Protein AF-A0A2G9HBT2-F1 (afdb_monomer_lite)

pLDDT: mean 72.1, std 11.23, range [47.03, 94.25]

InterPro domains:
  IPR026961 PGG domain [PF13962] (9-82)

Structure (mmCIF, N/CA/C/O backbone):
data_AF-A0A2G9HBT2-F1
#
_entry.id   AF-A0A2G9HBT2-F1
#
loop_
_atom_site.group_PDB
_atom_site.id
_atom_site.type_symbol
_atom_site.label_atom_id
_atom_site.label_alt_id
_atom_site.label_comp_id
_atom_site.label_asym_id
_atom_site.label_entity_id
_atom_site.label_seq_id
_atom_site.pdbx_PDB_ins_code
_atom_site.Cartn_x
_atom_site.Cartn_y
_atom_site.Cartn_z
_atom_site.occupancy
_atom_site.B_iso_or_equiv
_atom_site.auth_seq_id
_atom_site.auth_comp_id
_atom_site.auth_asym_id
_atom_site.auth_atom_id
_atom_site.pdbx_PDB_model_num
ATOM 1 N N . MET A 1 1 ? 27.044 -36.038 -14.748 1.00 47.03 1 MET A N 1
ATOM 2 C CA . MET A 1 1 ? 27.106 -34.610 -14.360 1.00 47.03 1 MET A CA 1
ATOM 3 C C . MET A 1 1 ? 25.828 -33.837 -14.749 1.00 47.03 1 MET A C 1
ATOM 5 O O . MET A 1 1 ? 25.892 -32.630 -14.874 1.00 47.03 1 MET A O 1
ATOM 9 N N . ALA A 1 2 ? 24.662 -34.494 -14.898 1.00 57.28 2 ALA A N 1
ATOM 10 C CA . ALA A 1 2 ? 23.415 -33.873 -15.392 1.00 57.28 2 ALA A CA 1
ATOM 11 C C . ALA A 1 2 ? 22.344 -33.630 -14.302 1.00 57.28 2 ALA A C 1
ATOM 13 O O . ALA A 1 2 ? 21.243 -33.182 -14.593 1.00 57.28 2 ALA A O 1
ATOM 14 N N . THR A 1 3 ? 22.641 -33.943 -13.038 1.00 57.94 3 THR A N 1
ATOM 15 C CA . THR A 1 3 ? 21.678 -33.857 -11.925 1.00 57.94 3 THR A CA 1
ATOM 16 C C . THR A 1 3 ? 21.675 -32.502 -11.207 1.00 57.94 3 THR A C 1
ATOM 18 O O . THR A 1 3 ? 20.798 -32.262 -10.385 1.00 57.94 3 THR A O 1
ATOM 21 N N . GLY A 1 4 ? 22.632 -31.614 -11.504 1.00 62.06 4 GLY A N 1
ATOM 22 C CA . GLY A 1 4 ? 22.741 -30.292 -10.873 1.00 62.06 4 GLY A CA 1
ATOM 23 C C . GLY A 1 4 ? 21.788 -29.241 -11.452 1.00 62.06 4 GLY A C 1
ATOM 24 O O . GLY A 1 4 ? 21.187 -28.490 -10.690 1.00 62.06 4 GLY A O 1
ATOM 25 N N . GLU A 1 5 ? 21.597 -29.223 -12.776 1.00 61.75 5 GLU A N 1
ATOM 26 C CA . GLU A 1 5 ? 20.840 -28.153 -13.453 1.00 61.75 5 GLU A CA 1
ATOM 27 C C . GLU A 1 5 ? 19.320 -28.317 -13.316 1.00 61.75 5 GLU A C 1
ATOM 29 O O . GLU A 1 5 ? 18.616 -27.353 -13.015 1.00 61.75 5 GLU A O 1
ATOM 34 N N . ALA A 1 6 ? 18.821 -29.557 -13.367 1.00 69.50 6 ALA A N 1
ATOM 35 C CA . ALA A 1 6 ? 17.409 -29.852 -13.105 1.00 69.50 6 ALA A CA 1
ATOM 36 C C . ALA A 1 6 ? 16.977 -29.439 -11.680 1.00 69.50 6 ALA A C 1
ATOM 38 O O . ALA A 1 6 ? 15.847 -29.002 -11.457 1.00 69.50 6 ALA A O 1
ATOM 39 N N . GLY A 1 7 ? 17.889 -29.539 -10.704 1.00 69.81 7 GLY A N 1
ATOM 40 C CA . GLY A 1 7 ? 17.643 -29.096 -9.330 1.00 69.81 7 GLY A CA 1
ATOM 41 C C . GLY A 1 7 ? 17.566 -27.572 -9.198 1.00 69.81 7 GLY A C 1
ATOM 42 O O . GLY A 1 7 ? 16.724 -27.058 -8.459 1.00 69.81 7 GLY A O 1
ATOM 43 N N . THR A 1 8 ? 18.402 -26.835 -9.935 1.00 74.94 8 THR A N 1
ATOM 44 C CA . THR A 1 8 ? 18.379 -25.366 -9.940 1.00 74.94 8 THR A CA 1
ATOM 45 C C . THR A 1 8 ? 17.169 -24.804 -10.675 1.00 74.94 8 THR A C 1
ATOM 47 O O . THR A 1 8 ? 16.574 -23.846 -10.188 1.00 74.94 8 THR A O 1
ATOM 50 N N . GLU A 1 9 ? 16.741 -25.412 -11.781 1.00 80.38 9 GLU A N 1
ATOM 51 C CA . GLU A 1 9 ? 15.538 -25.002 -12.517 1.00 80.38 9 GLU A CA 1
ATOM 52 C C . GLU A 1 9 ? 14.274 -25.197 -11.674 1.00 80.38 9 GLU A C 1
ATOM 54 O O . GLU A 1 9 ? 13.476 -24.272 -11.529 1.00 80.38 9 GLU A O 1
ATOM 59 N N . ALA A 1 10 ? 14.126 -26.353 -11.019 1.00 78.31 10 ALA A N 1
ATOM 60 C CA . ALA A 1 10 ? 13.002 -26.617 -10.120 1.00 78.31 10 ALA A CA 1
ATOM 61 C C . ALA A 1 10 ? 12.954 -25.632 -8.937 1.00 78.31 10 ALA A C 1
ATOM 63 O O . ALA A 1 10 ? 11.885 -25.135 -8.566 1.00 78.31 10 ALA A O 1
ATOM 64 N N . LEU A 1 11 ? 14.118 -25.303 -8.366 1.00 81.88 11 LEU A N 1
ATOM 65 C CA . LEU A 1 11 ? 14.227 -24.314 -7.298 1.00 81.88 11 LEU A CA 1
ATOM 66 C C . LEU A 1 11 ? 13.889 -22.896 -7.786 1.00 81.88 11 LEU A C 1
ATOM 68 O O . LEU A 1 11 ? 13.268 -22.133 -7.048 1.00 81.88 11 LEU A O 1
ATOM 72 N N . THR A 1 12 ? 14.282 -22.539 -9.008 1.00 83.75 12 THR A N 1
ATOM 73 C CA . THR A 1 12 ? 14.026 -21.211 -9.592 1.00 83.75 12 THR A CA 1
ATOM 74 C C . THR A 1 12 ? 12.546 -21.041 -9.931 1.00 83.75 12 THR A C 1
ATOM 76 O O . THR A 1 12 ? 11.926 -20.097 -9.454 1.00 83.75 12 THR A O 1
ATOM 79 N N . ASN A 1 13 ? 11.930 -22.039 -10.568 1.00 84.56 13 ASN A N 1
ATOM 80 C CA . ASN A 1 13 ? 10.488 -22.068 -10.837 1.00 84.56 13 ASN A CA 1
ATOM 81 C C . ASN A 1 13 ? 9.649 -21.970 -9.550 1.00 84.56 13 ASN A C 1
ATOM 83 O O . ASN A 1 13 ? 8.609 -21.312 -9.509 1.00 84.56 13 ASN A O 1
ATOM 87 N N . THR A 1 14 ? 10.111 -22.602 -8.467 1.00 88.69 14 THR A N 1
ATOM 88 C CA . THR A 1 14 ? 9.457 -22.493 -7.154 1.00 88.69 14 THR A CA 1
ATOM 89 C C . THR A 1 14 ? 9.546 -21.069 -6.605 1.00 88.69 14 THR A C 1
ATOM 91 O O . THR A 1 14 ? 8.548 -20.542 -6.115 1.00 88.69 14 THR A O 1
ATOM 94 N N . LYS A 1 15 ? 10.715 -20.422 -6.708 1.00 89.25 15 LYS A N 1
ATOM 95 C CA . LYS A 1 15 ? 10.908 -19.028 -6.279 1.00 89.25 15 LYS A CA 1
ATOM 96 C C . LYS A 1 15 ? 10.015 -18.072 -7.066 1.00 89.25 15 LYS A C 1
ATOM 98 O O . LYS A 1 15 ? 9.365 -17.238 -6.447 1.00 89.25 15 LYS A O 1
ATOM 103 N N . ASP A 1 16 ? 9.922 -18.230 -8.381 1.00 92.25 16 ASP A N 1
ATOM 104 C CA . ASP A 1 16 ? 9.110 -17.357 -9.235 1.00 92.25 16 ASP A CA 1
ATOM 105 C C . ASP A 1 16 ? 7.616 -17.483 -8.917 1.00 92.25 16 ASP A C 1
ATOM 107 O O . ASP A 1 16 ? 6.921 -16.477 -8.760 1.00 92.25 16 ASP A O 1
ATOM 111 N N . ASN A 1 17 ? 7.131 -18.708 -8.690 1.00 90.38 17 ASN A N 1
ATOM 112 C CA . ASN A 1 17 ? 5.759 -18.944 -8.239 1.00 90.38 17 ASN A CA 1
ATOM 113 C C . ASN A 1 17 ? 5.494 -18.347 -6.850 1.00 90.38 17 ASN A C 1
ATOM 115 O O . ASN A 1 17 ? 4.439 -17.756 -6.622 1.00 90.38 17 ASN A O 1
ATOM 119 N N . MET A 1 18 ? 6.443 -18.466 -5.917 1.00 92.44 18 MET A N 1
ATOM 120 C CA . MET A 1 18 ? 6.321 -17.858 -4.589 1.00 92.44 18 MET A CA 1
ATOM 121 C C . MET A 1 18 ? 6.321 -16.329 -4.650 1.00 92.44 18 MET A C 1
ATOM 123 O O . MET A 1 18 ? 5.556 -15.703 -3.919 1.00 92.44 18 MET A O 1
ATOM 127 N N . ILE A 1 19 ? 7.142 -15.726 -5.515 1.00 92.12 19 ILE A N 1
ATOM 128 C CA . ILE A 1 19 ? 7.166 -14.275 -5.738 1.00 92.12 19 ILE A CA 1
ATOM 129 C C . ILE A 1 19 ? 5.831 -13.823 -6.332 1.00 92.12 19 ILE A C 1
ATOM 131 O O . ILE A 1 19 ? 5.224 -12.896 -5.803 1.00 92.12 19 ILE A O 1
ATOM 135 N N . LEU A 1 20 ? 5.323 -14.515 -7.356 1.00 94.19 20 LEU A N 1
ATOM 136 C CA . LEU A 1 20 ? 4.032 -14.216 -7.978 1.00 94.19 20 LEU A CA 1
ATOM 137 C C . LEU A 1 20 ? 2.883 -14.273 -6.962 1.00 94.19 20 LEU A C 1
ATOM 139 O O . LEU A 1 20 ? 2.122 -13.316 -6.817 1.00 94.19 20 LEU A O 1
ATOM 143 N N . VAL A 1 21 ? 2.777 -15.380 -6.224 1.00 94.25 21 VAL A N 1
ATOM 144 C CA . VAL A 1 21 ? 1.757 -15.557 -5.182 1.00 94.25 21 VAL A CA 1
ATOM 145 C C . VAL A 1 21 ? 1.930 -14.515 -4.075 1.00 94.25 21 VAL A C 1
ATOM 147 O O . VAL A 1 21 ? 0.947 -13.926 -3.627 1.00 94.25 21 VAL A O 1
ATOM 150 N N . GLY A 1 22 ? 3.170 -14.231 -3.673 1.00 89.44 22 GLY A N 1
ATOM 151 C CA . GLY A 1 22 ? 3.501 -13.209 -2.684 1.00 89.44 22 GLY A CA 1
ATOM 152 C C . GLY A 1 22 ? 3.035 -11.816 -3.101 1.00 89.44 22 GLY A C 1
ATOM 153 O O . GLY A 1 22 ? 2.399 -11.128 -2.304 1.00 89.44 22 GLY A O 1
ATOM 154 N N . THR A 1 23 ? 3.268 -11.422 -4.353 1.00 86.56 23 THR A N 1
ATOM 155 C CA . THR A 1 23 ? 2.798 -10.145 -4.903 1.00 86.56 23 THR A CA 1
ATOM 156 C C . THR A 1 23 ? 1.275 -10.083 -4.951 1.00 86.56 23 THR A C 1
ATOM 158 O O . THR A 1 23 ? 0.709 -9.084 -4.520 1.00 86.56 23 THR A O 1
ATOM 161 N N . ILE A 1 24 ? 0.589 -11.148 -5.383 1.00 90.56 24 ILE A N 1
ATOM 162 C CA . ILE A 1 24 ? -0.884 -11.190 -5.414 1.00 90.56 24 ILE A CA 1
ATOM 163 C C . ILE A 1 24 ? -1.466 -11.035 -4.005 1.00 90.56 24 ILE A C 1
ATOM 165 O O . ILE A 1 24 ? -2.358 -10.213 -3.789 1.00 90.56 24 ILE A O 1
ATOM 169 N N . ILE A 1 25 ? -0.947 -11.785 -3.030 1.00 88.38 25 ILE A N 1
ATOM 170 C CA . ILE A 1 25 ? -1.384 -11.698 -1.631 1.00 88.38 25 ILE A CA 1
ATOM 171 C C . ILE A 1 25 ? -1.089 -10.304 -1.069 1.00 88.38 25 ILE A C 1
ATOM 173 O O . ILE A 1 25 ? -1.946 -9.727 -0.398 1.00 88.38 25 ILE A O 1
ATOM 177 N N . ALA A 1 26 ? 0.086 -9.736 -1.357 1.00 82.12 26 ALA A N 1
ATOM 178 C CA . ALA A 1 26 ? 0.456 -8.391 -0.929 1.00 82.12 26 ALA A CA 1
ATOM 179 C C . ALA A 1 26 ? -0.494 -7.334 -1.507 1.00 82.12 26 ALA A C 1
ATOM 181 O O . ALA A 1 26 ? -0.996 -6.500 -0.758 1.00 82.12 26 ALA A O 1
ATOM 182 N N . THR A 1 27 ? -0.811 -7.400 -2.802 1.00 83.19 27 THR A N 1
ATOM 183 C CA . THR A 1 27 ? -1.761 -6.492 -3.456 1.00 83.19 27 THR A CA 1
ATOM 184 C C . THR A 1 27 ? -3.172 -6.661 -2.903 1.00 83.19 27 THR A C 1
ATOM 186 O O . THR A 1 27 ? -3.813 -5.668 -2.569 1.00 83.19 27 THR A O 1
ATOM 189 N N . PHE A 1 28 ? -3.656 -7.893 -2.734 1.00 84.56 28 PHE A N 1
ATOM 190 C CA . PHE A 1 28 ? -4.977 -8.152 -2.157 1.00 84.56 28 PHE A CA 1
ATOM 191 C C . PHE A 1 28 ? -5.085 -7.607 -0.727 1.00 84.56 28 PHE A C 1
ATOM 193 O O . PHE A 1 28 ? -6.043 -6.913 -0.394 1.00 84.56 28 PHE A O 1
ATOM 200 N N . THR A 1 29 ? -4.062 -7.846 0.095 1.00 80.19 29 THR A N 1
ATOM 201 C CA . THR A 1 29 ? -3.978 -7.341 1.474 1.00 80.19 29 THR A CA 1
ATOM 202 C C . THR A 1 29 ? -3.851 -5.817 1.506 1.00 80.19 29 THR A C 1
ATOM 204 O O . THR A 1 29 ? -4.435 -5.177 2.374 1.00 80.19 29 THR A O 1
ATOM 207 N N . HIS A 1 30 ? -3.139 -5.207 0.555 1.00 76.56 30 HIS A N 1
ATOM 208 C CA . HIS A 1 30 ? -3.039 -3.754 0.431 1.00 76.56 30 HIS A CA 1
ATOM 209 C C . HIS A 1 30 ? -4.402 -3.128 0.111 1.00 76.56 30 HIS A C 1
ATOM 211 O O . HIS A 1 30 ? -4.850 -2.220 0.810 1.00 76.56 30 HIS A O 1
ATOM 217 N N . THR A 1 31 ? -5.110 -3.667 -0.882 1.00 80.62 31 THR A N 1
ATOM 218 C CA . THR A 1 31 ? -6.442 -3.185 -1.268 1.00 80.62 31 THR A CA 1
ATOM 219 C C . THR A 1 31 ? -7.469 -3.398 -0.154 1.00 80.62 31 THR A C 1
ATOM 221 O O . THR A 1 31 ? -8.231 -2.484 0.155 1.00 80.62 31 THR A O 1
ATOM 224 N N . ALA A 1 32 ? -7.446 -4.557 0.511 1.00 77.88 32 ALA A N 1
ATOM 225 C CA . ALA A 1 32 ? -8.287 -4.845 1.675 1.00 77.88 32 ALA A CA 1
ATOM 226 C C . ALA A 1 32 ? -7.890 -4.034 2.924 1.00 77.88 32 ALA A C 1
ATOM 228 O O . ALA A 1 32 ? -8.705 -3.823 3.816 1.00 77.88 32 ALA A O 1
ATOM 229 N N . GLY A 1 33 ? -6.640 -3.575 3.009 1.00 72.19 33 GLY A N 1
ATOM 230 C CA . GLY A 1 33 ? -6.166 -2.681 4.061 1.00 72.19 33 GLY A CA 1
ATOM 231 C C . GLY A 1 33 ? -6.683 -1.251 3.897 1.00 72.19 33 GLY A C 1
ATOM 232 O O . GLY A 1 33 ? -6.976 -0.599 4.896 1.00 72.19 33 GLY A O 1
ATOM 233 N N . ILE A 1 34 ? -6.829 -0.781 2.652 1.00 77.00 34 ILE A N 1
ATOM 234 C CA . ILE A 1 34 ? -7.431 0.524 2.334 1.00 77.00 34 ILE A CA 1
ATOM 235 C C . ILE A 1 34 ? -8.955 0.466 2.484 1.00 77.00 34 ILE A C 1
ATOM 237 O O . ILE A 1 34 ? -9.546 1.347 3.100 1.00 77.00 34 ILE A O 1
ATOM 241 N N . ASN A 1 35 ? -9.584 -0.581 1.946 1.00 76.44 35 ASN A N 1
ATOM 242 C CA . ASN A 1 35 ? -11.021 -0.807 2.037 1.00 76.44 35 ASN A CA 1
ATOM 243 C C . ASN A 1 35 ? -11.281 -2.078 2.852 1.00 76.44 35 ASN A C 1
ATOM 245 O O . ASN A 1 35 ? -11.309 -3.175 2.283 1.00 76.44 35 ASN A O 1
ATOM 249 N N . PRO A 1 36 ? -11.447 -1.952 4.180 1.00 70.19 36 PRO A N 1
ATOM 250 C CA . PRO A 1 36 ? -11.627 -3.100 5.050 1.00 70.19 36 PRO A CA 1
ATOM 251 C C . PRO A 1 36 ? -12.861 -3.911 4.631 1.00 70.19 36 PRO A C 1
ATOM 253 O O . PRO A 1 36 ? -13.906 -3.328 4.327 1.00 70.19 36 PRO A O 1
ATOM 256 N N . PRO A 1 37 ? -12.780 -5.254 4.626 1.00 67.19 37 PRO A N 1
ATOM 257 C CA . PRO A 1 37 ? -13.918 -6.102 4.295 1.00 67.19 37 PRO A CA 1
ATOM 258 C C . PRO A 1 37 ? -15.068 -5.835 5.275 1.00 67.19 37 PRO A C 1
ATOM 260 O O . PRO A 1 37 ? -14.874 -5.811 6.491 1.00 67.19 37 PRO A O 1
ATOM 263 N N . GLY A 1 38 ? -16.265 -5.601 4.740 1.00 72.88 38 GLY A N 1
ATOM 264 C CA . GLY A 1 38 ? -17.419 -5.119 5.511 1.00 72.88 38 GLY A CA 1
ATOM 265 C C . GLY A 1 38 ? -17.562 -3.594 5.549 1.00 72.88 38 GLY A C 1
ATOM 266 O O . GLY A 1 38 ? -18.537 -3.102 6.105 1.00 72.88 38 GLY A O 1
ATOM 267 N N . GLY A 1 39 ? -16.638 -2.857 4.929 1.00 79.44 39 GLY A N 1
ATOM 268 C CA . GLY A 1 39 ? -16.696 -1.409 4.784 1.00 79.44 39 GLY A CA 1
ATOM 269 C C . GLY A 1 39 ? -16.246 -0.645 6.027 1.00 79.44 39 GLY A C 1
ATOM 270 O O . GLY A 1 39 ? -15.757 -1.199 7.019 1.00 79.44 39 GLY A O 1
ATOM 271 N N . VAL A 1 40 ? -16.408 0.670 5.950 1.00 81.88 40 VAL A N 1
ATOM 272 C CA . VAL A 1 40 ? -16.233 1.599 7.067 1.00 81.88 40 VAL A CA 1
ATOM 273 C C . VAL A 1 40 ? -17.603 2.103 7.495 1.00 81.88 40 VAL A C 1
ATOM 275 O O . VAL A 1 40 ? -18.493 2.255 6.659 1.00 81.88 40 VAL A O 1
ATOM 278 N N . TYR A 1 41 ? -17.789 2.361 8.786 1.00 81.50 41 TYR A N 1
ATOM 279 C CA . TYR A 1 41 ? -18.999 3.041 9.240 1.00 81.50 41 TYR A CA 1
ATOM 280 C C . TYR A 1 41 ? -19.050 4.438 8.613 1.00 81.50 41 TYR A C 1
ATOM 282 O O . TYR A 1 41 ? -18.095 5.208 8.737 1.00 81.50 41 TYR A O 1
ATOM 290 N N . GLN A 1 42 ? -20.148 4.738 7.922 1.00 79.00 42 GLN A N 1
ATOM 291 C CA . GLN A 1 42 ? -20.363 6.021 7.246 1.00 79.00 42 GLN A CA 1
ATOM 292 C C . GLN A 1 42 ? -21.148 7.015 8.109 1.00 79.00 42 GLN A C 1
ATOM 294 O O . GLN A 1 42 ? -21.036 8.208 7.872 1.00 79.00 42 GLN A O 1
ATOM 299 N N . ASP A 1 43 ? -21.838 6.538 9.154 1.00 80.44 43 ASP A N 1
ATOM 300 C CA . ASP A 1 43 ? -22.667 7.353 10.045 1.00 80.44 43 ASP A CA 1
ATOM 301 C C . ASP A 1 43 ? -22.518 6.941 11.522 1.00 80.44 43 ASP A C 1
ATOM 303 O O . ASP A 1 43 ? -22.234 5.784 11.850 1.00 80.44 43 ASP A O 1
ATOM 307 N N . GLY A 1 44 ? -22.751 7.898 12.427 1.00 80.50 44 GLY A N 1
ATOM 308 C CA . GLY A 1 44 ? -22.770 7.692 13.879 1.00 80.50 44 GLY A CA 1
ATOM 309 C C . GLY A 1 44 ? -21.410 7.845 14.586 1.00 80.50 44 GLY A C 1
ATOM 310 O O . GLY A 1 44 ? -20.422 8.256 13.979 1.00 80.50 44 GLY A O 1
ATOM 311 N N . PRO A 1 45 ? -21.324 7.507 15.891 1.00 79.50 45 PRO A N 1
ATOM 312 C CA . PRO A 1 45 ? -20.129 7.732 16.721 1.00 79.50 45 PRO A CA 1
ATOM 313 C C . PRO A 1 45 ? -18.870 6.967 16.283 1.00 79.50 45 PRO A C 1
ATOM 315 O O . PRO A 1 45 ? -17.784 7.223 16.794 1.00 79.50 45 PRO A O 1
ATOM 318 N N . LEU A 1 46 ? -19.018 5.992 15.383 1.00 75.44 46 LEU A N 1
ATOM 319 C CA . LEU A 1 46 ? -17.954 5.101 14.913 1.00 75.44 46 LEU A CA 1
ATOM 320 C C . LEU A 1 46 ? -17.502 5.419 13.478 1.00 75.44 46 LEU A C 1
ATOM 322 O O . LEU A 1 46 ? -16.787 4.613 12.879 1.00 75.44 46 LEU A O 1
ATOM 326 N N . ILE A 1 47 ? -17.903 6.572 12.930 1.00 79.88 47 ILE A N 1
ATOM 327 C CA . ILE A 1 47 ? -17.577 7.005 11.566 1.00 79.88 47 ILE A CA 1
ATOM 328 C C . ILE A 1 47 ? -16.072 6.896 11.264 1.00 79.88 47 ILE A C 1
ATOM 330 O O . ILE A 1 47 ? -15.222 7.229 12.089 1.00 79.88 47 ILE A O 1
ATOM 334 N N . GLY A 1 48 ? -15.733 6.359 10.090 1.00 73.06 48 GLY A N 1
ATOM 335 C CA . GLY A 1 48 ? -14.344 6.146 9.662 1.00 73.06 48 GLY A CA 1
ATOM 336 C C . GLY A 1 48 ? -13.651 4.931 10.291 1.00 73.06 48 GLY A C 1
ATOM 337 O O . GLY A 1 48 ? -12.518 4.615 9.932 1.00 73.06 48 GLY A O 1
ATOM 338 N N . THR A 1 49 ? -14.319 4.201 11.188 1.00 75.94 49 THR A N 1
ATOM 339 C CA . THR A 1 49 ? -13.801 2.933 11.714 1.00 75.94 49 THR A CA 1
ATOM 340 C C . THR A 1 49 ? -14.179 1.786 10.779 1.00 75.94 49 THR A C 1
ATOM 342 O O . THR A 1 49 ? -15.322 1.676 10.337 1.00 75.94 49 THR A O 1
ATOM 345 N N . ALA A 1 50 ? -13.230 0.893 10.499 1.00 73.81 50 ALA A N 1
ATOM 346 C CA . ALA A 1 50 ? -13.495 -0.351 9.784 1.00 73.81 50 ALA A CA 1
ATOM 347 C C . ALA A 1 50 ? -14.515 -1.216 10.547 1.00 73.81 50 ALA A C 1
ATOM 349 O O . ALA A 1 50 ? -14.310 -1.506 11.728 1.00 73.81 50 ALA A O 1
ATOM 350 N N . VAL A 1 51 ? -15.555 -1.719 9.877 1.00 73.62 51 VAL A N 1
ATOM 351 C CA . VAL A 1 51 ? -16.535 -2.648 10.478 1.00 73.62 51 VAL A CA 1
ATOM 352 C C . VAL A 1 51 ? -15.833 -3.915 10.991 1.00 73.62 51 VAL A C 1
ATOM 354 O O . VAL A 1 51 ? -16.140 -4.429 12.068 1.00 73.62 51 VAL A O 1
ATOM 357 N N . ALA A 1 52 ? -14.788 -4.360 10.287 1.00 68.69 52 ALA A N 1
ATOM 358 C CA . ALA A 1 52 ? -13.929 -5.464 10.708 1.00 68.69 52 ALA A CA 1
ATOM 359 C C . ALA A 1 52 ? -13.065 -5.165 11.955 1.00 68.69 52 ALA A C 1
ATOM 361 O O . ALA A 1 52 ? -12.706 -6.102 12.671 1.00 68.69 52 ALA A O 1
ATOM 362 N N . ALA A 1 53 ? -12.762 -3.898 12.276 1.00 64.88 53 ALA A N 1
ATOM 363 C CA . ALA A 1 53 ? -11.933 -3.544 13.438 1.00 64.88 53 ALA A CA 1
ATOM 364 C C . ALA A 1 53 ? -12.621 -3.817 14.788 1.00 64.88 53 ALA A C 1
ATOM 366 O O . ALA A 1 53 ? -11.948 -3.924 15.813 1.00 64.88 53 ALA A O 1
ATOM 367 N N . GLN A 1 54 ? -13.948 -3.983 14.793 1.00 65.88 54 GLN A N 1
ATOM 368 C CA . GLN A 1 54 ? -14.716 -4.372 15.980 1.00 65.88 54 GLN A CA 1
ATOM 369 C C . GLN A 1 54 ? -14.563 -5.864 16.328 1.00 65.88 54 GLN A C 1
ATOM 371 O O . GLN A 1 54 ? -14.903 -6.277 17.436 1.00 65.88 54 GLN A O 1
ATOM 376 N N . ARG A 1 55 ? -14.025 -6.695 15.421 1.00 66.56 55 ARG A N 1
ATOM 377 C CA . ARG A 1 55 ? -13.763 -8.114 15.696 1.00 66.56 55 ARG A CA 1
ATOM 378 C C . ARG A 1 55 ? -12.503 -8.265 16.549 1.00 66.56 55 ARG A C 1
ATOM 380 O O . ARG A 1 55 ? -11.451 -7.705 16.241 1.00 66.56 55 ARG A O 1
ATOM 387 N N . THR A 1 56 ? -12.588 -9.087 17.594 1.00 58.81 56 THR A N 1
ATOM 388 C CA . THR A 1 56 ? -11.519 -9.318 18.583 1.00 58.81 56 THR A CA 1
ATOM 389 C C . THR A 1 56 ? -10.188 -9.709 17.935 1.00 58.81 56 THR A C 1
ATOM 391 O O . THR A 1 56 ? -9.137 -9.260 18.380 1.00 58.81 56 THR A O 1
ATOM 394 N N . ALA A 1 57 ? -10.235 -10.464 16.833 1.00 59.56 57 ALA A N 1
ATOM 395 C CA . ALA A 1 57 ? -9.060 -10.848 16.053 1.00 59.56 57 ALA A CA 1
ATOM 396 C C . ALA A 1 57 ? -8.321 -9.639 15.443 1.00 59.56 57 ALA A C 1
ATOM 398 O O . ALA A 1 57 ? -7.104 -9.534 15.566 1.00 59.56 57 ALA A O 1
ATOM 399 N N . PHE A 1 58 ? -9.036 -8.674 14.855 1.00 60.50 58 PHE A N 1
ATOM 400 C CA . PHE A 1 58 ? -8.433 -7.497 14.214 1.00 60.50 58 PHE A CA 1
ATOM 401 C C . PHE A 1 58 ? -7.865 -6.503 15.240 1.00 60.50 58 PHE A C 1
ATOM 403 O O . PHE A 1 58 ? -6.850 -5.842 15.004 1.00 60.50 58 PHE A O 1
ATOM 410 N N . LYS A 1 59 ? -8.484 -6.446 16.426 1.00 58.75 59 LYS A N 1
ATOM 411 C CA . LYS A 1 59 ? -8.042 -5.627 17.564 1.00 58.75 59 LYS A CA 1
ATOM 412 C C . LYS A 1 59 ? -6.676 -6.068 18.110 1.00 58.75 59 LYS A C 1
ATOM 414 O O . LYS A 1 59 ? -5.905 -5.235 18.576 1.00 58.75 59 LYS A O 1
ATOM 419 N N . VAL A 1 60 ? -6.348 -7.360 18.016 1.00 63.72 60 VAL A N 1
ATOM 420 C CA . VAL A 1 60 ? -5.026 -7.901 18.387 1.00 63.72 60 VAL A CA 1
ATOM 421 C C . VAL A 1 60 ? -3.963 -7.540 17.342 1.00 63.72 60 VAL A C 1
ATOM 423 O O . VAL A 1 60 ? -2.872 -7.112 17.715 1.00 63.72 60 VAL A O 1
ATOM 426 N N . PHE A 1 61 ? -4.293 -7.612 16.047 1.00 58.09 61 PHE A N 1
ATOM 427 C CA . PHE A 1 61 ? -3.385 -7.215 14.960 1.00 58.09 61 PHE A CA 1
ATOM 428 C C . PHE A 1 61 ? -3.035 -5.722 14.990 1.00 58.09 61 PHE A C 1
ATOM 430 O O . PHE A 1 61 ? -1.870 -5.339 14.880 1.00 58.09 61 PHE A O 1
ATOM 437 N N . THR A 1 62 ? -4.035 -4.867 15.195 1.00 59.94 62 THR A N 1
ATOM 438 C CA . THR A 1 62 ? -3.862 -3.405 15.249 1.00 59.94 62 THR A CA 1
ATOM 439 C C . THR A 1 62 ? -3.151 -2.922 16.515 1.00 59.94 62 THR A C 1
ATOM 441 O O . THR A 1 62 ? -2.496 -1.879 16.488 1.00 59.94 62 THR A O 1
ATOM 444 N N . LYS A 1 63 ? -3.183 -3.695 17.612 1.00 62.00 63 LYS A N 1
ATOM 445 C CA . LYS A 1 63 ? -2.461 -3.377 18.858 1.00 62.00 63 LYS A CA 1
ATOM 446 C C . LYS A 1 63 ? -0.939 -3.343 18.669 1.00 62.00 63 LYS A C 1
ATOM 448 O O . LYS A 1 63 ? -0.240 -2.625 19.389 1.00 62.00 63 LYS A O 1
ATOM 453 N N . HIS A 1 64 ? -0.403 -4.058 17.679 1.00 61.31 64 HIS A N 1
ATOM 454 C CA . HIS A 1 64 ? 1.018 -4.002 17.350 1.00 61.31 64 HIS A CA 1
ATOM 455 C C . HIS A 1 64 ? 1.356 -2.725 16.566 1.00 61.31 64 HIS A C 1
ATOM 457 O O . HIS A 1 64 ? 1.478 -2.720 15.344 1.00 61.31 64 HIS A O 1
ATOM 463 N N . ARG A 1 65 ? 1.627 -1.634 17.295 1.00 61.00 65 ARG A N 1
ATOM 464 C CA . ARG A 1 65 ? 2.074 -0.328 16.759 1.00 61.00 65 ARG A CA 1
ATOM 465 C C . ARG A 1 65 ? 3.265 -0.429 15.791 1.00 61.00 65 ARG A C 1
ATOM 467 O O . ARG A 1 65 ? 3.421 0.405 14.905 1.00 61.00 65 ARG A O 1
ATOM 474 N N . LYS A 1 66 ? 4.103 -1.464 15.931 1.00 67.88 66 LYS A N 1
ATOM 475 C CA . LYS A 1 66 ? 5.212 -1.745 15.007 1.00 67.88 66 LYS A CA 1
ATOM 476 C C . LYS A 1 66 ? 4.729 -2.285 13.656 1.00 67.88 66 LYS A C 1
ATOM 478 O O . LYS A 1 66 ? 5.293 -1.880 12.648 1.00 67.88 66 LYS A O 1
ATOM 483 N N . PHE A 1 67 ? 3.703 -3.135 13.618 1.00 66.38 67 PHE A N 1
ATOM 484 C CA . PHE A 1 67 ? 3.170 -3.724 12.383 1.00 66.38 67 PHE A CA 1
ATOM 485 C C . PHE A 1 67 ? 2.587 -2.649 11.459 1.00 66.38 67 PHE A C 1
ATOM 487 O O . PHE A 1 67 ? 2.959 -2.575 10.294 1.00 66.38 67 PHE A O 1
ATOM 494 N N . SER A 1 68 ? 1.788 -1.732 12.016 1.00 66.31 68 SER A N 1
ATOM 495 C CA . SER A 1 68 ? 1.211 -0.606 11.267 1.00 66.31 68 SER A CA 1
ATOM 496 C C . SER A 1 68 ? 2.278 0.270 10.592 1.00 66.31 68 SER A C 1
ATOM 498 O O . SER A 1 68 ? 2.153 0.569 9.408 1.00 66.31 68 SER A O 1
ATOM 500 N N . ARG A 1 69 ? 3.376 0.613 11.288 1.00 74.62 69 ARG A N 1
ATOM 501 C CA . ARG A 1 69 ? 4.468 1.395 10.676 1.00 74.62 69 ARG A CA 1
ATOM 502 C C . ARG A 1 69 ? 5.145 0.666 9.516 1.00 74.62 69 ARG A C 1
ATOM 504 O O . ARG A 1 69 ? 5.390 1.285 8.490 1.00 74.62 69 ARG A O 1
ATOM 511 N N . HIS A 1 70 ? 5.467 -0.620 9.679 1.00 77.62 70 HIS A N 1
ATOM 512 C CA . HIS A 1 70 ? 6.126 -1.384 8.613 1.00 77.62 70 HIS A CA 1
ATOM 513 C C . HIS A 1 70 ? 5.200 -1.570 7.410 1.00 77.62 70 HIS A C 1
ATOM 515 O O . HIS A 1 70 ? 5.661 -1.473 6.281 1.00 77.62 70 HIS A O 1
ATOM 521 N N . PHE A 1 71 ? 3.899 -1.755 7.645 1.00 79.81 71 PHE A N 1
ATOM 522 C CA . PHE A 1 71 ? 2.904 -1.853 6.584 1.00 79.81 71 PHE A CA 1
ATOM 523 C C . PHE A 1 71 ? 2.773 -0.546 5.789 1.00 79.81 71 PHE A C 1
ATOM 525 O O . PHE A 1 71 ? 2.822 -0.576 4.564 1.00 79.81 71 PHE A O 1
ATOM 532 N N . ILE A 1 72 ? 2.690 0.607 6.467 1.00 78.50 72 ILE A N 1
ATOM 533 C CA . ILE A 1 72 ? 2.616 1.921 5.803 1.00 78.50 72 ILE A CA 1
ATOM 534 C C . ILE A 1 72 ? 3.890 2.203 4.994 1.00 78.50 72 ILE A C 1
ATOM 536 O O . ILE A 1 72 ? 3.803 2.636 3.849 1.00 78.50 72 ILE A O 1
ATOM 540 N N . LEU A 1 73 ? 5.074 1.923 5.550 1.00 79.75 73 LEU A N 1
ATOM 541 C CA . LEU A 1 73 ? 6.342 2.122 4.839 1.00 79.75 73 LEU A CA 1
ATOM 542 C C . LEU A 1 73 ? 6.467 1.204 3.615 1.00 79.75 73 LEU A C 1
ATOM 544 O O . LEU A 1 73 ? 6.854 1.674 2.548 1.00 79.75 73 LEU A O 1
ATOM 548 N N . ALA A 1 74 ? 6.092 -0.071 3.752 1.00 83.06 74 ALA A N 1
ATOM 549 C CA . ALA A 1 74 ? 6.101 -1.030 2.650 1.00 83.06 74 ALA A CA 1
ATOM 550 C C . ALA A 1 74 ? 5.103 -0.654 1.540 1.00 83.06 74 ALA A C 1
ATOM 552 O O . ALA A 1 74 ? 5.409 -0.800 0.358 1.00 83.06 74 ALA A O 1
ATOM 553 N N . ALA A 1 75 ? 3.932 -0.122 1.907 1.00 80.94 75 ALA A N 1
ATOM 554 C CA . ALA A 1 75 ? 2.942 0.377 0.957 1.00 80.94 75 ALA A CA 1
ATOM 555 C C . ALA A 1 75 ? 3.467 1.588 0.170 1.00 80.94 75 ALA A C 1
ATOM 557 O O . ALA A 1 75 ? 3.370 1.614 -1.055 1.00 80.94 75 ALA A O 1
ATOM 558 N N . ILE A 1 76 ? 4.087 2.563 0.846 1.00 84.06 76 ILE A N 1
ATOM 559 C CA . ILE A 1 76 ? 4.668 3.746 0.190 1.00 84.06 76 ILE A CA 1
ATOM 560 C C . ILE A 1 76 ? 5.792 3.341 -0.768 1.00 84.06 76 ILE A C 1
ATOM 562 O O . ILE A 1 76 ? 5.812 3.813 -1.902 1.00 84.06 76 ILE A O 1
ATOM 566 N N . SER A 1 77 ? 6.698 2.444 -0.357 1.00 82.19 77 SER A N 1
ATOM 567 C CA . SER A 1 77 ? 7.771 1.971 -1.240 1.00 82.19 77 SER A CA 1
ATOM 568 C C . SER A 1 77 ? 7.225 1.220 -2.452 1.00 82.19 77 SER A C 1
ATOM 570 O O . SER A 1 77 ? 7.687 1.447 -3.565 1.00 82.19 77 SER A O 1
ATOM 572 N N . PHE A 1 78 ? 6.205 0.377 -2.259 1.00 84.94 78 PHE A N 1
ATOM 573 C CA . PHE A 1 78 ? 5.563 -0.354 -3.350 1.00 84.94 78 PHE A CA 1
ATOM 574 C C . PHE A 1 78 ? 4.893 0.595 -4.352 1.00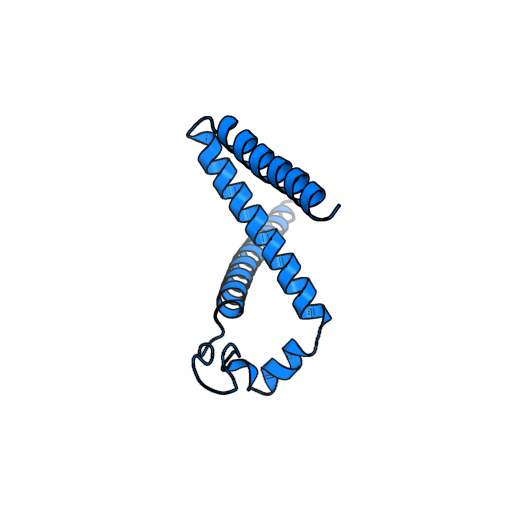 84.94 78 PHE A C 1
ATOM 576 O O . PHE A 1 78 ? 5.103 0.470 -5.558 1.00 84.94 78 PHE A O 1
ATOM 583 N N . MET A 1 79 ? 4.148 1.591 -3.861 1.00 82.56 79 MET A N 1
ATOM 584 C CA . MET A 1 79 ? 3.508 2.599 -4.709 1.00 82.56 79 MET A CA 1
ATOM 585 C C . MET A 1 79 ? 4.547 3.454 -5.444 1.00 82.56 79 MET A C 1
ATOM 587 O O . MET A 1 79 ? 4.384 3.703 -6.633 1.00 82.56 79 MET A O 1
ATOM 591 N N . ALA A 1 80 ? 5.645 3.843 -4.790 1.00 82.62 80 ALA A N 1
ATOM 592 C CA . ALA A 1 80 ? 6.735 4.578 -5.431 1.00 82.62 80 ALA A CA 1
ATOM 593 C C . ALA A 1 80 ? 7.376 3.781 -6.580 1.00 82.62 80 ALA A C 1
ATOM 595 O O . ALA A 1 80 ? 7.616 4.333 -7.653 1.00 82.62 80 ALA A O 1
ATOM 596 N N . THR A 1 81 ? 7.594 2.474 -6.398 1.00 83.50 81 THR A N 1
ATOM 597 C CA . THR A 1 81 ? 8.103 1.594 -7.460 1.00 83.50 81 THR A CA 1
ATOM 598 C C . THR A 1 81 ? 7.094 1.419 -8.596 1.00 83.50 81 THR A C 1
ATOM 600 O O . THR A 1 81 ? 7.489 1.468 -9.758 1.00 83.50 81 THR A O 1
ATOM 603 N N . ALA A 1 82 ? 5.800 1.275 -8.296 1.00 78.38 82 ALA A N 1
ATOM 604 C CA . ALA A 1 82 ? 4.752 1.182 -9.313 1.00 78.38 82 ALA A CA 1
ATOM 605 C C . ALA A 1 82 ? 4.642 2.469 -10.151 1.00 78.38 82 ALA A C 1
ATOM 607 O O . ALA A 1 82 ? 4.572 2.398 -11.378 1.00 78.38 82 ALA A O 1
ATOM 608 N N . TYR A 1 83 ? 4.707 3.642 -9.509 1.00 81.25 83 TYR A N 1
ATOM 609 C CA . TYR A 1 83 ? 4.773 4.932 -10.200 1.00 81.25 83 TYR A CA 1
ATOM 610 C C . TYR A 1 83 ? 6.046 5.065 -11.034 1.00 81.25 83 TYR A C 1
ATOM 612 O O . TYR A 1 83 ? 5.967 5.515 -12.170 1.00 81.25 83 TYR A O 1
ATOM 620 N N . GLY A 1 84 ? 7.200 4.629 -10.522 1.00 78.19 84 GLY A N 1
ATOM 621 C CA . GLY A 1 84 ? 8.453 4.607 -11.277 1.00 78.19 84 GLY A CA 1
ATOM 622 C C . GLY A 1 84 ? 8.379 3.716 -12.520 1.00 78.19 84 GLY A C 1
ATOM 623 O O . GLY A 1 84 ? 8.792 4.132 -13.596 1.00 78.19 84 GLY A O 1
ATOM 624 N N . ALA A 1 85 ? 7.791 2.523 -12.409 1.00 74.00 85 ALA A N 1
ATOM 625 C CA . ALA A 1 85 ? 7.605 1.616 -13.541 1.00 74.00 85 ALA A CA 1
ATOM 626 C C . ALA A 1 85 ? 6.627 2.185 -14.586 1.00 74.00 85 ALA A C 1
ATOM 628 O O . ALA A 1 85 ? 6.928 2.178 -15.779 1.00 74.00 85 ALA A O 1
ATOM 629 N N . ALA A 1 86 ? 5.494 2.746 -14.149 1.00 71.94 86 ALA A N 1
ATOM 630 C CA . ALA A 1 86 ? 4.549 3.436 -15.030 1.00 71.94 86 ALA A CA 1
ATOM 631 C C . ALA A 1 86 ? 5.180 4.672 -15.702 1.00 71.94 86 ALA A C 1
ATOM 633 O O . ALA A 1 86 ? 4.927 4.954 -16.875 1.00 71.94 86 ALA A O 1
ATOM 634 N N . TYR A 1 87 ? 6.046 5.381 -14.976 1.00 69.56 87 TYR A N 1
ATOM 635 C CA . TYR A 1 87 ? 6.793 6.530 -15.471 1.00 69.56 87 TYR A CA 1
ATOM 636 C C . TYR A 1 87 ? 7.841 6.129 -16.520 1.00 69.56 87 TYR A C 1
ATOM 638 O O . TYR A 1 87 ? 7.930 6.760 -17.565 1.00 69.56 87 TYR A O 1
ATOM 646 N N . VAL A 1 88 ? 8.577 5.032 -16.316 1.00 64.69 88 VAL A N 1
ATOM 647 C CA . VAL A 1 88 ? 9.533 4.501 -17.307 1.00 64.69 88 VAL A CA 1
ATOM 648 C C . VAL A 1 88 ? 8.821 4.043 -18.583 1.00 64.69 88 VAL A C 1
ATOM 650 O O . VAL A 1 88 ? 9.293 4.320 -19.682 1.00 64.69 88 VAL A O 1
ATOM 653 N N . VAL A 1 89 ? 7.653 3.405 -18.464 1.00 63.66 89 VAL A N 1
ATOM 654 C CA . VAL A 1 89 ? 6.847 2.987 -19.625 1.00 63.66 89 VAL A CA 1
ATOM 655 C C . VAL A 1 89 ? 6.324 4.188 -20.421 1.00 63.66 89 VAL A C 1
ATOM 657 O O . VAL A 1 89 ? 6.319 4.155 -21.650 1.00 63.66 89 VAL A O 1
ATOM 660 N N . THR A 1 90 ? 5.928 5.271 -19.746 1.00 60.59 90 THR A N 1
ATOM 661 C CA . THR A 1 90 ? 5.455 6.497 -20.412 1.00 60.59 90 THR A CA 1
ATOM 662 C C . THR A 1 90 ? 6.599 7.358 -20.969 1.00 60.59 90 THR A C 1
ATOM 664 O O . THR A 1 90 ? 6.451 7.928 -22.050 1.00 60.59 90 THR A O 1
ATOM 667 N N . MET A 1 91 ? 7.772 7.369 -20.321 1.00 56.69 91 MET A N 1
ATOM 668 C CA . MET A 1 91 ? 9.010 8.008 -20.802 1.00 56.69 91 MET A CA 1
ATOM 669 C C . MET A 1 91 ? 9.518 7.443 -22.133 1.00 56.69 91 MET A C 1
ATOM 671 O O . MET A 1 91 ? 10.091 8.181 -22.931 1.00 56.69 91 MET A O 1
ATOM 675 N N . VAL A 1 92 ? 9.320 6.144 -22.377 1.00 55.38 92 VAL A N 1
ATOM 676 C CA . VAL A 1 92 ? 9.763 5.472 -23.610 1.00 55.38 92 VAL A CA 1
ATOM 677 C C . VAL A 1 92 ? 8.919 5.874 -24.829 1.00 55.38 92 VAL A C 1
ATOM 679 O O . VAL A 1 92 ? 9.380 5.720 -25.957 1.00 55.38 92 VAL A O 1
ATOM 682 N N . HIS A 1 93 ? 7.712 6.424 -24.639 1.00 53.81 93 HIS A N 1
ATOM 683 C CA . HIS A 1 93 ? 6.810 6.757 -25.750 1.00 53.81 93 HIS A CA 1
ATOM 684 C C . HIS A 1 93 ? 6.769 8.248 -26.111 1.00 53.81 93 HIS A C 1
ATOM 686 O O . HIS A 1 93 ? 6.521 8.592 -27.264 1.00 53.81 93 HIS A O 1
ATOM 692 N N . ILE A 1 94 ? 7.002 9.146 -25.153 1.00 54.81 94 ILE A N 1
ATOM 693 C CA . ILE A 1 94 ? 6.961 10.599 -25.358 1.00 54.81 94 ILE A CA 1
ATOM 694 C C . ILE A 1 94 ? 8.088 11.190 -24.512 1.00 54.81 94 ILE A C 1
ATOM 696 O O . ILE A 1 94 ? 8.120 10.955 -23.308 1.00 54.81 94 ILE A O 1
ATOM 700 N N . GLY A 1 95 ? 9.023 11.926 -25.126 1.00 54.69 95 GLY A N 1
ATOM 701 C CA . GLY A 1 95 ? 10.217 12.499 -24.482 1.00 54.69 95 GLY A CA 1
ATOM 702 C C . GLY A 1 95 ? 9.913 13.440 -23.304 1.00 54.69 95 GLY A C 1
ATOM 703 O O . GLY A 1 95 ? 9.978 14.656 -23.427 1.00 54.69 95 GLY A O 1
ATOM 704 N N . GLY A 1 96 ? 9.575 12.877 -22.146 1.00 54.97 96 GLY A N 1
ATOM 705 C CA . GLY A 1 96 ? 9.006 13.568 -20.984 1.00 54.97 96 GLY A CA 1
ATOM 706 C C . GLY A 1 96 ? 10.012 14.054 -19.935 1.00 54.97 96 GLY A C 1
ATOM 707 O O . GLY A 1 96 ? 9.665 14.105 -18.753 1.00 54.97 96 GLY A O 1
ATOM 708 N N . LEU A 1 97 ? 11.251 14.372 -20.332 1.00 55.28 97 LEU A N 1
ATOM 709 C CA . LEU A 1 97 ? 12.249 14.959 -19.421 1.00 55.28 97 LEU A CA 1
ATOM 710 C C . LEU A 1 97 ? 11.748 16.319 -18.889 1.00 55.28 97 LEU A C 1
ATOM 712 O O . LEU A 1 97 ? 11.939 16.653 -17.722 1.00 55.28 97 LEU A O 1
ATOM 716 N N . GLU A 1 98 ? 11.005 17.044 -19.728 1.00 56.19 98 GLU A N 1
ATOM 717 C CA . GLU A 1 98 ? 10.375 18.338 -19.438 1.00 56.19 98 GLU A CA 1
ATOM 718 C C . GLU A 1 98 ? 9.342 18.262 -18.296 1.00 56.19 98 GLU A C 1
ATOM 720 O O . GLU A 1 98 ? 9.285 19.139 -17.434 1.00 56.19 98 GLU A O 1
ATOM 725 N N . VAL A 1 99 ? 8.547 17.183 -18.233 1.00 58.06 99 VAL A N 1
ATOM 726 C CA . VAL A 1 99 ? 7.485 17.024 -17.218 1.00 58.06 99 VAL A CA 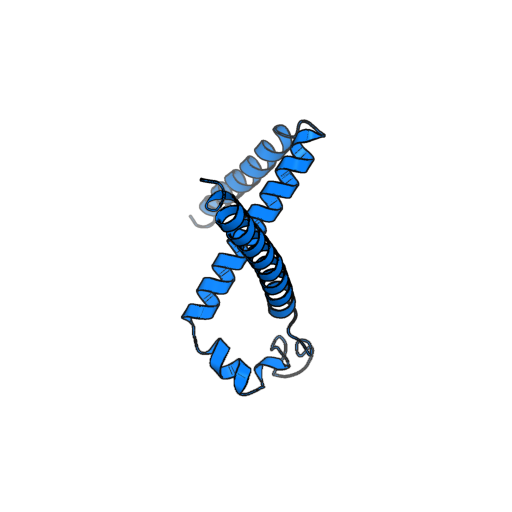1
ATOM 727 C C . VAL A 1 99 ? 8.075 16.656 -15.852 1.00 58.06 99 VAL A C 1
ATOM 729 O O . VAL A 1 99 ? 7.568 17.101 -14.823 1.00 58.06 99 VAL A O 1
ATOM 732 N N . PHE A 1 100 ? 9.181 15.902 -15.829 1.00 59.97 100 PHE A N 1
ATOM 733 C CA . PHE A 1 100 ? 9.924 15.604 -14.599 1.00 59.97 100 PHE A CA 1
ATOM 734 C C . PHE A 1 100 ? 10.519 16.867 -13.980 1.00 59.97 100 PHE A C 1
ATOM 736 O O . PHE A 1 100 ? 10.366 17.105 -12.782 1.00 59.97 100 PHE A O 1
ATOM 743 N N . LEU A 1 101 ? 11.157 17.696 -14.815 1.00 62.16 101 LEU A N 1
ATOM 744 C CA . LEU A 1 101 ? 11.718 18.976 -14.396 1.00 62.16 101 LEU A CA 1
ATOM 745 C C . LEU A 1 101 ? 10.627 19.904 -13.861 1.00 62.16 101 LEU A C 1
ATOM 747 O O . LEU A 1 101 ? 10.819 20.483 -12.795 1.00 62.16 101 LEU A O 1
ATOM 751 N N . LEU A 1 102 ? 9.463 19.979 -14.517 1.00 62.88 102 LEU A N 1
ATOM 752 C CA . LEU A 1 102 ? 8.327 20.764 -14.023 1.00 62.88 102 LEU A CA 1
ATOM 753 C C . LEU A 1 102 ? 7.825 20.289 -12.653 1.00 62.88 102 LEU A C 1
ATOM 755 O O . LEU A 1 102 ? 7.591 21.117 -11.776 1.00 62.88 102 LEU A O 1
ATOM 759 N N . LEU A 1 103 ? 7.698 18.978 -12.425 1.00 67.62 103 LEU A N 1
ATOM 760 C CA . LEU A 1 103 ? 7.211 18.442 -11.147 1.00 67.62 103 LEU A CA 1
ATOM 761 C C . LEU A 1 103 ? 8.213 18.702 -10.008 1.00 67.62 103 LEU A C 1
ATOM 763 O O . LEU A 1 103 ? 7.828 19.152 -8.928 1.00 67.62 103 LEU A O 1
ATOM 767 N N . VAL A 1 104 ? 9.510 18.504 -10.267 1.00 71.75 104 VAL A N 1
ATOM 768 C CA . VAL A 1 104 ? 10.581 18.816 -9.307 1.00 71.75 104 VAL A CA 1
ATOM 769 C C . VAL A 1 104 ? 10.641 20.319 -9.016 1.00 71.75 104 VAL A C 1
ATOM 771 O O . VAL A 1 104 ? 10.772 20.703 -7.851 1.00 71.75 104 VAL A O 1
ATOM 774 N N . PHE A 1 1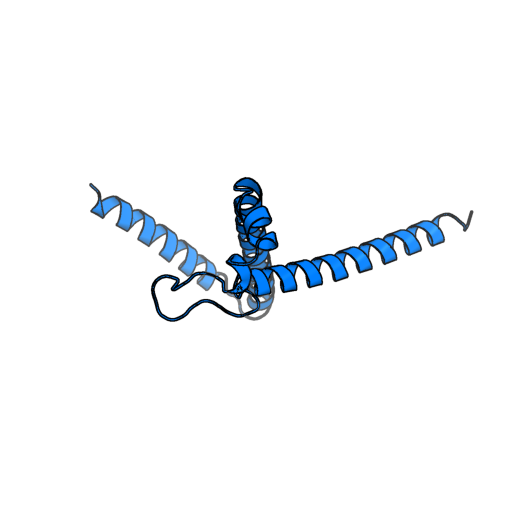05 ? 10.478 21.180 -10.028 1.00 70.69 105 PHE A N 1
ATOM 775 C CA . PHE A 1 105 ? 10.422 22.634 -9.841 1.00 70.69 105 PHE A CA 1
ATOM 776 C C . PHE A 1 105 ? 9.216 23.069 -9.008 1.00 70.69 105 PHE A C 1
ATOM 778 O O . PHE A 1 105 ? 9.374 23.889 -8.106 1.00 70.69 105 PHE A O 1
ATOM 785 N N . VAL A 1 106 ? 8.029 22.507 -9.257 1.00 73.69 106 VAL A N 1
ATOM 786 C CA . VAL A 1 106 ? 6.816 22.831 -8.492 1.00 73.69 106 VAL A CA 1
ATOM 787 C C . VAL A 1 106 ? 6.978 22.428 -7.027 1.00 73.69 106 VAL A C 1
ATOM 789 O O . VAL A 1 106 ? 6.707 23.235 -6.143 1.00 73.69 106 VAL A O 1
ATOM 792 N N . VAL A 1 107 ? 7.484 21.224 -6.748 1.00 76.25 107 VAL A N 1
ATOM 793 C CA . VAL A 1 107 ? 7.677 20.738 -5.370 1.00 76.25 107 VAL A CA 1
ATOM 794 C C . VAL A 1 107 ? 8.750 21.548 -4.632 1.00 76.25 107 VAL A C 1
ATOM 796 O O . VAL A 1 107 ? 8.558 21.921 -3.474 1.00 76.25 107 VAL A O 1
ATOM 799 N N . THR A 1 108 ? 9.851 21.883 -5.307 1.00 75.00 108 THR A N 1
ATOM 800 C CA . THR A 1 108 ? 10.948 22.669 -4.717 1.00 75.00 108 THR A CA 1
ATOM 801 C C . THR A 1 108 ? 10.538 24.130 -4.49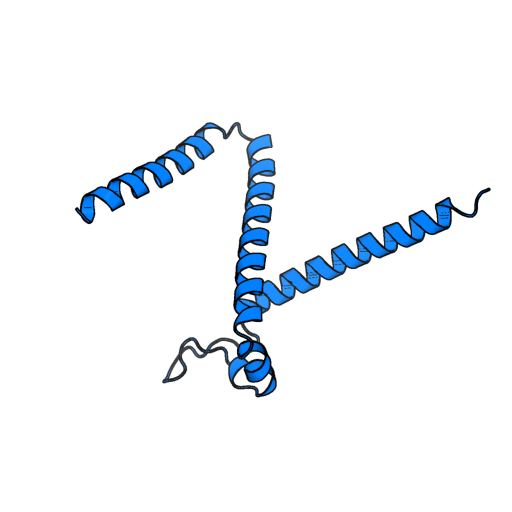4 1.00 75.00 108 THR A C 1
ATOM 803 O O . THR A 1 108 ? 10.828 24.705 -3.444 1.00 75.00 108 THR A O 1
ATOM 806 N N . GLY A 1 109 ? 9.798 24.724 -5.436 1.00 73.94 109 GLY A N 1
ATOM 807 C CA . GLY A 1 109 ? 9.286 26.092 -5.334 1.00 73.94 109 GLY A CA 1
ATOM 808 C C . GLY A 1 109 ? 8.237 26.260 -4.234 1.00 73.94 109 GLY A C 1
ATOM 809 O O . GLY A 1 109 ? 8.282 27.235 -3.484 1.00 73.94 109 GLY A O 1
A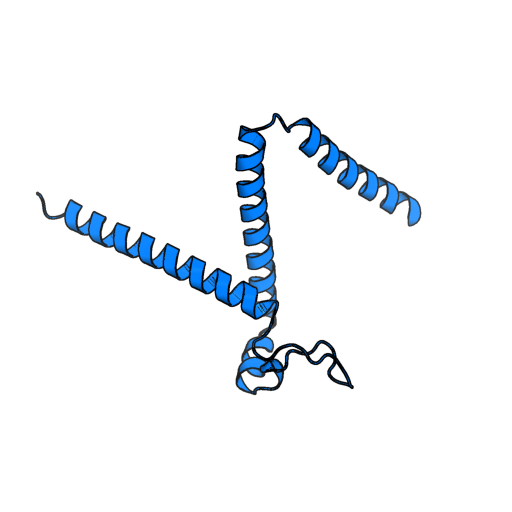TOM 810 N N . LEU A 1 110 ? 7.335 25.285 -4.070 1.00 68.88 110 LEU A N 1
ATOM 811 C CA . LEU A 1 110 ? 6.330 25.321 -3.006 1.00 68.88 110 LEU A CA 1
ATOM 812 C C . LEU A 1 110 ? 6.966 25.169 -1.614 1.00 68.88 110 LEU A C 1
ATOM 814 O O . LEU A 1 110 ? 6.550 25.846 -0.677 1.00 68.88 110 LEU A O 1
ATOM 818 N N . GLY A 1 111 ? 8.006 24.335 -1.483 1.00 70.12 111 GLY A N 1
ATOM 819 C CA . GLY A 1 111 ? 8.762 24.175 -0.236 1.00 70.12 111 GLY A CA 1
ATOM 820 C C . GLY A 1 111 ? 9.490 25.452 0.195 1.00 70.12 111 GLY A C 1
ATOM 821 O O . GLY A 1 111 ? 9.456 25.817 1.370 1.00 70.12 111 GLY A O 1
ATOM 822 N N . ALA A 1 112 ? 10.080 26.180 -0.758 1.00 63.28 112 ALA A N 1
ATOM 823 C CA . ALA A 1 112 ? 10.719 27.470 -0.495 1.00 63.28 112 ALA A CA 1
ATOM 824 C C . ALA A 1 112 ? 9.702 28.566 -0.114 1.00 63.28 112 ALA A C 1
ATOM 826 O O . ALA A 1 112 ? 9.963 29.371 0.781 1.00 63.28 112 ALA A O 1
ATOM 827 N N . ALA A 1 113 ? 8.522 28.573 -0.742 1.00 65.38 113 ALA A N 1
ATOM 828 C CA . ALA A 1 113 ? 7.440 29.498 -0.402 1.00 65.38 113 ALA A CA 1
ATOM 829 C C . ALA A 1 113 ? 6.833 29.209 0.983 1.00 65.38 113 ALA A C 1
ATOM 831 O O . ALA A 1 113 ? 6.476 30.136 1.707 1.00 65.38 113 ALA A O 1
ATOM 832 N N . TYR A 1 114 ? 6.771 27.936 1.383 1.00 59.84 114 TYR A N 1
ATOM 833 C CA . TYR A 1 114 ? 6.258 27.540 2.695 1.00 59.84 114 TYR A CA 1
ATOM 834 C C . TYR A 1 114 ? 7.180 27.973 3.845 1.00 59.84 114 TYR A C 1
ATOM 836 O O . TYR A 1 114 ? 6.699 28.302 4.927 1.00 59.84 114 TYR A O 1
ATOM 844 N N . HIS A 1 115 ? 8.495 28.039 3.611 1.00 59.03 115 HIS A N 1
ATOM 845 C CA . HIS A 1 115 ? 9.444 28.536 4.611 1.00 59.03 115 HIS A CA 1
ATOM 846 C C . HIS A 1 115 ? 9.285 30.045 4.874 1.00 59.03 115 HIS A C 1
ATOM 848 O O . HIS A 1 115 ? 9.419 30.484 6.006 1.00 59.03 115 HIS A O 1
ATOM 854 N N . ARG A 1 116 ? 8.921 30.834 3.854 1.00 58.84 116 ARG A N 1
ATOM 855 C CA . ARG A 1 116 ? 8.733 32.299 3.936 1.00 58.84 116 ARG A CA 1
ATOM 856 C C . ARG A 1 116 ? 7.473 32.758 4.677 1.00 58.84 116 ARG A C 1
ATOM 858 O O . ARG A 1 116 ? 7.363 33.942 4.958 1.00 58.84 116 ARG A O 1
ATOM 865 N N . ILE A 1 117 ? 6.510 31.869 4.919 1.00 61.44 117 ILE A N 1
ATOM 866 C CA . ILE A 1 117 ? 5.219 32.197 5.560 1.00 61.44 117 ILE A CA 1
ATOM 867 C C . ILE A 1 117 ? 5.252 31.941 7.079 1.00 61.44 117 ILE A C 1
ATOM 869 O O . ILE A 1 117 ? 4.337 32.343 7.795 1.00 61.44 1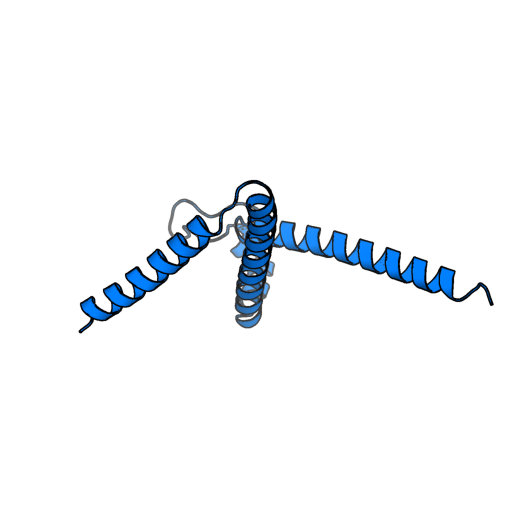17 ILE A O 1
ATOM 873 N N . LYS A 1 118 ? 6.298 31.272 7.583 1.00 51.53 118 LYS A N 1
ATOM 874 C CA . LYS A 1 118 ? 6.467 30.963 9.013 1.00 51.53 118 LYS A CA 1
ATOM 875 C C . LYS A 1 118 ? 7.545 31.814 9.709 1.00 51.53 118 LYS A C 1
ATOM 877 O O . LYS A 1 118 ? 7.667 31.712 10.929 1.00 51.53 118 LYS A O 1
ATOM 882 N N . ASP A 1 119 ? 8.275 32.628 8.951 1.00 48.50 119 ASP A N 1
ATOM 883 C CA . ASP A 1 119 ? 9.162 33.689 9.452 1.00 48.50 119 ASP A CA 1
ATOM 884 C C . ASP A 1 119 ? 8.390 35.017 9.534 1.00 48.50 119 ASP A C 1
ATOM 886 O O . ASP A 1 119 ? 8.586 35.759 10.523 1.00 48.50 119 ASP A O 1
#

Secondary structure (DSSP, 8-state):
--HHHHHHHHHHHHHHHHHHHHHHHHHHHHHHHHS-TT-B--SSTTTT-BGGGGSHHHHHHHH-HHHHHHHHHHHHHHHHHHHHHHHHHHHTTS-THHHHHHHHHHHHHHHHHHHTT--

Foldseek 3Di:
DPPPVVVVVVVVVVVVVCVVVVVVVLVVVVVCVVAPVVGADCDDPRGPPRPCCPDPVNVVVVVPPVNVVVNVVVVVVVVVVVVVVVVVVVCVPDVCPVVVVVVVCVVVVVVVVVVVVVD

Radius of gyration: 22.36 Å; chains: 1; bounding box: 50×68×45 Å

Organism: NCBI:txid429701

Sequence (119 aa):
MATGEAGTEALTNTKDNMILVGTIIATFTHTAGINPPGGVYQDGPLIGTAVAAQRTAFKVFTKHRKFSRHFILAAISFMATAYGAAYVVTMVHIGGLEVFLLLVFVVTGLGAAYHRIKD